Protein AF-A0A2V8WZ79-F1 (afdb_monomer_lite)

Sequence (122 aa):
MSVKVLPAKADRPRVSWWIFVLAWLIGNLALIAGYEGAQGLLEDMLALCVFAVACVAWWGAYKISNFRNRGGFIVIALWMSSLLIPLLDFRHYIRDPFFWGSAAMLAFLTGGAALARPRGDS

pLDDT: mean 78.92, std 13.35, range [35.78, 93.0]

Secondary structure (DSSP, 8-state):
-----SPPTTTHHHHHHHHHHHHHHHHHHHHHHHHHT--SHHHHHHHHHHHHHHHHHHHHHHHHTTT--THHHHHHHHHHHHTHHHHHTHHHHTT-HHHHHHHHHHHHHHHHHHHS------

Foldseek 3Di:
DPDPPADDLVCLQVVLLVLLVVLLVQLVVLLCCLVPPDPDPVSLVVSLVSNVVSLVSLVVSCVSNLVPHPSSVVSLVVLVVSLVVCVVVVVVPVPRPSSVSNVVSSVVSVVVSVPSDRPPPD

Radius of gyration: 16.1 Å; chains: 1; bounding box: 33×35×51 Å

Structure (mmCIF, N/CA/C/O backbone):
data_AF-A0A2V8WZ79-F1
#
_entry.id   AF-A0A2V8WZ79-F1
#
loop_
_atom_site.group_PDB
_atom_site.id
_atom_site.type_symbol
_atom_site.label_atom_id
_atom_site.label_alt_id
_atom_site.label_comp_id
_atom_site.label_asym_id
_atom_site.label_entity_id
_atom_site.label_seq_id
_atom_site.pdbx_PDB_ins_code
_atom_site.Cartn_x
_atom_site.Cartn_y
_atom_site.Cartn_z
_atom_site.occupancy
_atom_site.B_iso_or_equiv
_atom_site.auth_seq_id
_atom_site.auth_comp_id
_atom_site.auth_asym_id
_atom_site.auth_atom_id
_atom_site.pdbx_PDB_model_num
ATOM 1 N N . MET A 1 1 ? 17.344 22.471 -21.079 1.00 35.78 1 MET A N 1
ATOM 2 C CA . MET A 1 1 ? 17.687 21.076 -20.717 1.00 35.78 1 MET A CA 1
ATOM 3 C C . MET A 1 1 ? 16.407 20.350 -20.338 1.00 35.78 1 MET A C 1
ATOM 5 O O . MET A 1 1 ? 15.800 20.703 -19.339 1.00 35.78 1 MET A O 1
ATOM 9 N N . SER A 1 2 ? 15.943 19.406 -21.160 1.00 37.25 2 SER A N 1
ATOM 10 C CA . SER A 1 2 ? 14.774 18.588 -20.818 1.00 37.25 2 SER A CA 1
ATOM 11 C C . SER A 1 2 ? 15.231 17.501 -19.849 1.00 37.25 2 SER A C 1
ATOM 13 O O . SER A 1 2 ? 15.930 16.567 -20.243 1.00 37.25 2 SER A O 1
ATOM 15 N N . VAL A 1 3 ? 14.917 17.670 -18.565 1.00 39.62 3 VAL A N 1
ATOM 16 C CA . VAL A 1 3 ? 15.129 16.629 -17.559 1.00 39.62 3 VAL A CA 1
ATOM 17 C C . VAL A 1 3 ? 14.215 15.472 -17.947 1.00 39.62 3 VAL A C 1
ATOM 19 O O . VAL A 1 3 ? 12.995 15.569 -17.838 1.00 39.62 3 VAL A O 1
ATOM 22 N N . LYS A 1 4 ? 14.786 14.383 -18.468 1.00 49.12 4 LYS A N 1
ATOM 23 C CA . LYS A 1 4 ? 14.038 13.141 -18.678 1.00 49.12 4 LYS A CA 1
ATOM 24 C C . LYS A 1 4 ? 13.679 12.592 -17.298 1.00 49.12 4 LYS A C 1
ATOM 26 O O . LYS A 1 4 ? 14.473 11.900 -16.677 1.00 49.12 4 LYS A O 1
ATOM 31 N N . VAL A 1 5 ? 12.475 12.920 -16.832 1.00 58.22 5 VAL A N 1
ATOM 32 C CA . VAL A 1 5 ? 11.907 12.471 -15.546 1.00 58.22 5 VAL A CA 1
ATOM 33 C C . VAL A 1 5 ? 11.723 10.944 -15.505 1.00 58.22 5 VAL A C 1
ATOM 35 O O . VAL A 1 5 ? 11.590 10.354 -14.439 1.00 58.22 5 VAL A O 1
ATOM 38 N N . LEU A 1 6 ? 11.738 10.277 -16.663 1.00 57.62 6 LEU A N 1
ATOM 39 C CA . LEU A 1 6 ? 11.534 8.837 -16.770 1.00 57.62 6 LEU A CA 1
ATOM 40 C C . LEU A 1 6 ? 12.860 8.092 -16.991 1.00 57.62 6 LEU A C 1
ATOM 42 O O . LEU A 1 6 ? 13.582 8.426 -17.936 1.00 57.62 6 LEU A O 1
ATOM 46 N N . PRO A 1 7 ? 13.149 7.041 -16.197 1.00 59.38 7 PRO A N 1
ATOM 47 C CA . PRO A 1 7 ? 14.346 6.230 -16.373 1.00 59.38 7 PRO A CA 1
ATOM 48 C C . PRO A 1 7 ? 14.366 5.553 -17.750 1.00 59.38 7 PRO A C 1
ATOM 50 O O . PRO A 1 7 ? 13.321 5.200 -18.328 1.00 59.38 7 PRO A O 1
ATOM 53 N N . ALA A 1 8 ? 15.579 5.367 -18.277 1.00 67.19 8 ALA A N 1
ATOM 54 C CA . ALA A 1 8 ? 15.815 4.652 -19.524 1.00 67.19 8 ALA A CA 1
ATOM 55 C C . ALA A 1 8 ? 15.166 3.259 -19.472 1.00 67.19 8 ALA A C 1
ATOM 57 O O . ALA A 1 8 ? 15.101 2.636 -18.414 1.00 67.19 8 ALA A O 1
ATOM 58 N N . LYS A 1 9 ? 14.663 2.758 -20.612 1.00 64.06 9 LYS A N 1
ATOM 59 C CA . LYS A 1 9 ? 13.906 1.490 -20.675 1.00 64.06 9 LYS A CA 1
ATOM 60 C C . LYS A 1 9 ? 14.647 0.306 -20.028 1.00 64.06 9 LYS A C 1
ATOM 62 O O . LYS A 1 9 ? 13.983 -0.539 -19.439 1.00 64.06 9 LYS A O 1
ATOM 67 N N . ALA A 1 10 ? 15.979 0.288 -20.102 1.00 66.81 10 ALA A N 1
ATOM 68 C CA . ALA A 1 10 ? 16.832 -0.741 -19.509 1.00 66.81 10 ALA A CA 1
ATOM 69 C C . ALA A 1 10 ? 16.869 -0.708 -17.965 1.00 66.81 10 ALA A C 1
ATOM 71 O O . ALA A 1 10 ? 16.939 -1.760 -17.339 1.00 66.81 10 ALA A O 1
ATOM 72 N N . ASP A 1 11 ? 16.736 0.470 -17.347 1.00 72.06 11 ASP A N 1
ATOM 73 C CA . ASP A 1 11 ? 16.830 0.640 -15.887 1.00 72.06 11 ASP A CA 1
ATOM 74 C C . ASP A 1 11 ? 15.476 0.533 -15.175 1.00 72.06 11 ASP A C 1
ATOM 76 O O . ASP A 1 11 ? 15.417 0.332 -13.961 1.00 72.06 11 ASP A O 1
ATOM 80 N N . ARG A 1 12 ? 14.370 0.626 -15.926 1.00 72.56 12 ARG A N 1
ATOM 81 C CA . ARG A 1 12 ? 12.992 0.513 -15.412 1.00 72.56 12 ARG A CA 1
ATOM 82 C C . ARG A 1 12 ? 12.766 -0.668 -14.461 1.00 72.56 12 ARG A C 1
ATOM 84 O O . ARG A 1 12 ? 12.201 -0.421 -13.401 1.00 72.56 12 ARG A O 1
ATOM 91 N N . PRO A 1 13 ? 13.191 -1.915 -14.748 1.00 71.25 13 PRO A N 1
ATOM 92 C CA . PRO A 1 13 ? 12.977 -3.021 -13.814 1.00 71.25 13 PRO A CA 1
ATOM 93 C C . PRO A 1 13 ? 13.721 -2.835 -12.484 1.00 71.25 13 PRO A C 1
ATOM 95 O O . PRO A 1 13 ? 13.153 -3.133 -11.433 1.00 71.25 13 PRO A O 1
ATOM 98 N N . ARG A 1 14 ? 14.947 -2.294 -12.510 1.00 78.31 14 ARG A N 1
ATOM 99 C CA . ARG A 1 14 ? 15.761 -2.051 -11.307 1.00 78.31 14 ARG A CA 1
ATOM 100 C C . ARG A 1 14 ? 15.200 -0.904 -10.468 1.00 78.31 14 ARG A C 1
ATOM 102 O O . ARG A 1 14 ? 15.122 -1.020 -9.250 1.00 78.31 14 ARG A O 1
ATOM 109 N N . VAL A 1 15 ? 14.767 0.176 -11.117 1.00 80.75 15 VAL A N 1
ATOM 110 C CA . VAL A 1 15 ? 14.134 1.321 -10.446 1.00 80.75 15 VAL A CA 1
ATOM 111 C C . VAL A 1 15 ? 12.777 0.924 -9.860 1.00 80.75 15 VAL A C 1
ATOM 113 O O . VAL A 1 15 ? 12.523 1.189 -8.689 1.00 80.75 15 VAL A O 1
ATOM 116 N N . SER A 1 16 ? 11.933 0.218 -10.621 1.00 81.56 16 SER A N 1
ATOM 117 C CA . SER A 1 16 ? 10.651 -0.289 -10.116 1.00 81.56 16 SER A CA 1
ATOM 118 C C . SER A 1 16 ? 10.831 -1.232 -8.929 1.00 81.56 16 SER A C 1
ATOM 120 O O . SER A 1 16 ? 10.038 -1.163 -8.000 1.00 81.56 16 SER A O 1
ATOM 122 N N . TRP A 1 17 ? 11.868 -2.078 -8.924 1.00 83.94 17 TRP A N 1
ATOM 123 C CA . TRP A 1 17 ? 12.167 -2.947 -7.782 1.00 83.94 17 TRP A CA 1
ATOM 124 C C . TRP A 1 17 ? 12.414 -2.155 -6.495 1.00 83.94 17 TRP A C 1
ATOM 126 O O . TRP A 1 17 ? 11.779 -2.431 -5.483 1.00 83.94 17 TRP A O 1
ATOM 136 N N . TRP A 1 18 ? 13.269 -1.131 -6.537 1.00 84.44 18 TRP A N 1
ATOM 137 C CA . TRP A 1 18 ? 13.512 -0.285 -5.366 1.00 84.44 18 TRP A CA 1
ATOM 138 C C . TRP A 1 18 ? 12.256 0.445 -4.894 1.00 84.44 18 TRP A C 1
ATOM 140 O O . TRP A 1 18 ? 12.014 0.514 -3.692 1.00 84.44 18 TRP A O 1
ATOM 150 N N . ILE A 1 19 ? 11.425 0.932 -5.822 1.00 87.88 19 ILE A N 1
ATOM 151 C CA . ILE A 1 19 ? 10.151 1.564 -5.457 1.00 87.88 19 ILE A CA 1
ATOM 152 C C . ILE A 1 19 ? 9.203 0.539 -4.822 1.00 87.88 19 ILE A C 1
ATOM 154 O O . ILE A 1 19 ? 8.536 0.872 -3.850 1.00 87.88 19 ILE A O 1
ATOM 158 N N . PHE A 1 20 ? 9.168 -0.708 -5.303 1.00 88.56 20 PHE A N 1
ATOM 159 C CA . PHE A 1 20 ? 8.384 -1.767 -4.664 1.00 88.56 20 PHE A CA 1
ATOM 160 C C . PHE A 1 20 ? 8.858 -2.068 -3.245 1.00 88.56 20 PHE A C 1
ATOM 162 O O . PHE A 1 20 ? 8.022 -2.182 -2.356 1.00 88.56 20 PHE A O 1
ATOM 169 N N . VAL A 1 21 ? 10.171 -2.156 -3.020 1.00 88.00 21 VAL A N 1
ATOM 170 C CA . VAL A 1 21 ? 10.740 -2.392 -1.684 1.00 88.00 21 VAL A CA 1
ATOM 171 C C . VAL A 1 21 ? 10.416 -1.235 -0.736 1.00 88.00 21 VAL A C 1
ATOM 173 O O . VAL A 1 21 ? 9.974 -1.472 0.384 1.00 88.00 21 VAL A O 1
ATOM 176 N N . LEU A 1 22 ? 10.583 0.012 -1.187 1.00 89.81 22 LEU A N 1
ATOM 177 C CA . LEU A 1 22 ? 10.263 1.198 -0.387 1.00 89.81 22 LEU A CA 1
ATOM 178 C C . LEU A 1 22 ? 8.769 1.297 -0.083 1.00 89.81 22 LEU A C 1
ATOM 180 O O . LEU A 1 22 ? 8.394 1.522 1.064 1.00 89.81 22 LEU A O 1
ATOM 184 N N . ALA A 1 23 ? 7.920 1.095 -1.094 1.00 90.75 23 ALA A N 1
ATOM 185 C CA . ALA A 1 23 ? 6.477 1.073 -0.914 1.00 90.75 23 ALA A CA 1
ATOM 186 C C . ALA A 1 23 ? 6.086 -0.009 0.093 1.00 90.75 23 ALA A C 1
ATOM 188 O O . ALA A 1 23 ? 5.359 0.283 1.035 1.00 90.75 23 ALA A O 1
ATOM 189 N N . TRP A 1 24 ? 6.619 -1.223 -0.058 1.00 91.50 24 TRP A N 1
ATOM 190 C CA . TRP A 1 24 ? 6.360 -2.323 0.862 1.00 91.50 24 TRP A CA 1
ATOM 191 C C . TRP A 1 24 ? 6.742 -1.977 2.301 1.00 91.50 24 TRP A C 1
ATOM 193 O O . TRP A 1 24 ? 5.894 -2.119 3.177 1.00 91.50 24 TRP A O 1
ATOM 203 N N . LEU A 1 25 ? 7.960 -1.475 2.539 1.00 91.69 25 LEU A N 1
ATOM 204 C CA . LEU A 1 25 ? 8.429 -1.088 3.875 1.00 91.69 25 LEU A CA 1
ATOM 205 C C . LEU A 1 25 ? 7.524 -0.027 4.510 1.00 91.69 25 LEU A C 1
ATOM 207 O O . LEU A 1 25 ? 7.059 -0.217 5.630 1.00 91.69 25 LEU A O 1
ATOM 211 N N . ILE A 1 26 ? 7.234 1.057 3.785 1.00 91.62 26 ILE A N 1
ATOM 212 C CA . ILE A 1 26 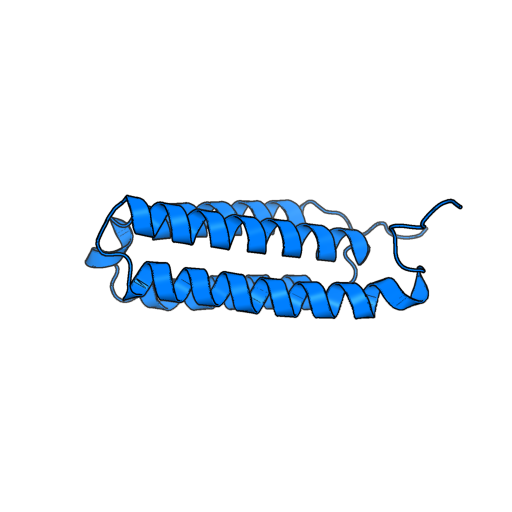? 6.390 2.154 4.286 1.00 91.62 26 ILE A CA 1
ATOM 213 C C . ILE A 1 26 ? 4.969 1.655 4.562 1.00 91.62 26 ILE A C 1
ATOM 215 O O . ILE A 1 26 ? 4.413 1.927 5.623 1.00 91.62 26 ILE A O 1
ATOM 219 N N . GLY A 1 27 ? 4.390 0.896 3.630 1.00 89.31 27 GLY A N 1
ATOM 220 C CA . GLY A 1 27 ? 3.049 0.344 3.786 1.00 89.31 27 GLY A CA 1
ATOM 221 C C . GLY A 1 27 ? 2.962 -0.651 4.941 1.00 89.31 27 GLY A C 1
ATOM 222 O O . GLY A 1 27 ? 1.991 -0.632 5.684 1.00 89.31 27 GLY A O 1
ATOM 223 N N . ASN A 1 28 ? 3.989 -1.479 5.145 1.00 89.19 28 ASN A N 1
ATOM 224 C CA . ASN A 1 28 ? 4.001 -2.446 6.240 1.00 89.19 28 ASN A CA 1
ATOM 225 C C . ASN A 1 28 ? 4.172 -1.762 7.604 1.00 89.19 28 ASN A C 1
ATOM 227 O O . ASN A 1 28 ? 3.503 -2.142 8.556 1.00 89.19 28 ASN A O 1
ATOM 231 N N . LEU A 1 29 ? 4.997 -0.712 7.693 1.00 88.25 29 LEU A N 1
ATOM 232 C CA . LEU A 1 29 ? 5.082 0.118 8.900 1.00 88.25 29 LEU A CA 1
ATOM 233 C C . LEU A 1 29 ? 3.750 0.809 9.206 1.00 88.25 29 LEU A C 1
ATOM 235 O O . LEU A 1 29 ? 3.357 0.860 10.364 1.00 88.25 29 LEU A O 1
ATOM 239 N N . ALA A 1 30 ? 3.039 1.294 8.184 1.00 87.56 30 ALA A N 1
ATOM 240 C CA . ALA A 1 30 ? 1.710 1.874 8.357 1.00 87.56 30 ALA A CA 1
ATOM 241 C C . ALA A 1 30 ? 0.680 0.842 8.843 1.00 87.56 30 ALA A C 1
ATOM 243 O O . ALA A 1 30 ? -0.136 1.171 9.695 1.00 87.56 30 ALA 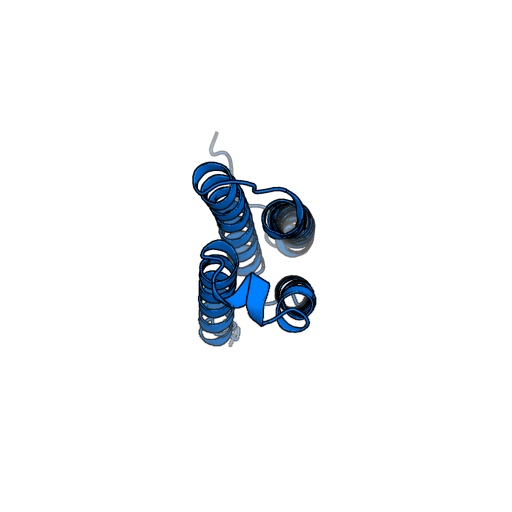A O 1
ATOM 244 N N . LEU A 1 31 ? 0.741 -0.402 8.351 1.00 86.06 31 LEU A N 1
ATOM 245 C CA . LEU A 1 31 ? -0.102 -1.498 8.843 1.00 86.06 31 LEU A CA 1
ATOM 246 C C . LEU A 1 31 ? 0.201 -1.827 10.308 1.00 86.06 31 LEU A C 1
ATOM 248 O O . LEU A 1 31 ? -0.726 -1.906 11.104 1.00 86.06 31 LEU A O 1
ATOM 252 N N . ILE A 1 32 ? 1.477 -1.968 10.680 1.00 84.81 32 ILE A N 1
ATOM 253 C CA . ILE A 1 32 ? 1.873 -2.233 12.073 1.00 84.81 32 ILE A CA 1
ATOM 254 C C . ILE A 1 32 ? 1.432 -1.078 12.980 1.00 84.81 32 ILE A C 1
ATOM 256 O O . ILE A 1 32 ? 0.790 -1.312 13.995 1.00 84.81 32 ILE A O 1
ATOM 260 N N . ALA A 1 33 ? 1.715 0.169 12.594 1.00 83.62 33 ALA A N 1
ATOM 261 C CA . ALA A 1 33 ? 1.338 1.344 13.377 1.00 83.62 33 ALA A CA 1
ATOM 262 C C . ALA A 1 33 ? -0.185 1.479 13.531 1.00 83.62 33 ALA A C 1
ATOM 264 O O . ALA A 1 33 ? -0.653 1.784 14.625 1.00 83.62 33 ALA A O 1
ATOM 265 N N . GLY A 1 34 ? -0.948 1.215 12.465 1.00 82.50 34 GLY A N 1
ATOM 266 C CA . GLY A 1 34 ? -2.409 1.219 12.513 1.00 82.50 34 GLY A CA 1
ATOM 267 C C . GLY A 1 34 ? -2.971 0.129 13.427 1.00 82.50 34 GLY A C 1
ATOM 268 O O . GLY A 1 34 ? -3.895 0.398 14.179 1.00 82.50 34 GLY A O 1
ATOM 269 N N . TYR A 1 35 ? -2.385 -1.075 13.434 1.00 78.44 35 TYR A N 1
ATOM 270 C CA . TYR A 1 35 ? -2.898 -2.187 14.246 1.00 78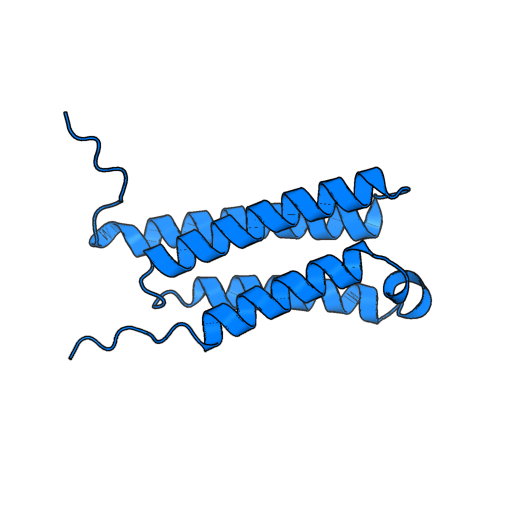.44 35 TYR A CA 1
ATOM 271 C C . TYR A 1 35 ? -2.402 -2.239 15.695 1.00 78.44 35 TYR A C 1
ATOM 273 O O . TYR A 1 35 ? -3.116 -2.780 16.541 1.00 78.44 35 TYR A O 1
ATOM 281 N N . GLU A 1 36 ? -1.196 -1.743 15.986 1.00 75.50 36 GLU A N 1
ATOM 282 C CA . GLU A 1 36 ? -0.594 -1.801 17.329 1.00 75.50 36 GLU A CA 1
ATOM 283 C C . GLU A 1 36 ? -0.654 -0.468 18.087 1.00 75.50 36 GLU A C 1
ATOM 285 O O . GLU A 1 36 ? -0.600 -0.466 19.317 1.00 75.50 36 GLU A O 1
ATOM 290 N N . GLY A 1 37 ? -0.711 0.665 17.380 1.00 60.66 37 GLY A N 1
ATOM 291 C CA . GLY A 1 37 ? -0.355 1.964 17.956 1.00 60.66 37 GLY A CA 1
ATOM 292 C C . GLY A 1 37 ? -1.422 3.048 17.893 1.00 60.66 37 GLY A C 1
ATOM 293 O O . GLY A 1 37 ? -1.323 3.997 18.664 1.00 60.66 37 GLY A O 1
ATOM 294 N N . ALA A 1 38 ? -2.422 2.936 17.021 1.00 60.47 38 ALA A N 1
ATOM 295 C CA . ALA A 1 38 ? -3.393 4.005 16.835 1.00 60.47 38 ALA A CA 1
ATOM 296 C C . ALA A 1 38 ? -4.496 3.942 17.905 1.00 60.47 38 ALA A C 1
ATOM 298 O O . ALA A 1 38 ? -5.497 3.238 17.785 1.00 60.47 38 ALA A O 1
ATOM 299 N N . GLN A 1 39 ? -4.316 4.694 18.992 1.00 60.59 39 GLN A N 1
ATOM 300 C CA . GLN A 1 39 ? -5.356 4.887 20.007 1.00 60.59 39 GLN A CA 1
ATOM 301 C C . GLN A 1 39 ? -6.156 6.151 19.681 1.00 60.59 39 GLN A C 1
ATOM 303 O O . GLN A 1 39 ? -6.219 7.099 20.463 1.00 60.59 39 GLN A O 1
ATOM 308 N N . GLY A 1 40 ? -6.789 6.173 18.505 1.00 69.19 40 GLY A N 1
ATOM 309 C CA . GLY A 1 40 ? -7.694 7.251 18.123 1.00 69.19 40 GLY A CA 1
ATOM 310 C C . GLY A 1 40 ? -7.856 7.443 16.619 1.00 69.19 40 GLY A C 1
ATOM 311 O O . GLY A 1 40 ? -6.928 7.260 15.837 1.00 69.19 40 GLY A O 1
ATOM 312 N N . LEU A 1 41 ? -9.033 7.951 16.239 1.00 76.44 41 LEU A N 1
ATOM 313 C CA . LEU A 1 41 ? -9.452 8.166 14.847 1.00 76.44 41 LEU A CA 1
ATOM 314 C C . LEU A 1 41 ? -8.432 8.961 14.007 1.00 76.44 41 LEU A C 1
ATOM 316 O O . LEU A 1 41 ? -8.293 8.734 12.808 1.00 76.44 41 LEU A O 1
ATOM 320 N N . LEU A 1 42 ? -7.739 9.926 14.621 1.00 81.00 42 LEU A N 1
ATOM 321 C CA . LEU A 1 42 ? -6.756 10.758 13.928 1.00 81.00 42 LEU A CA 1
ATOM 322 C C . LEU A 1 42 ? -5.501 9.958 13.547 1.00 81.00 42 LEU A C 1
ATOM 324 O O . LEU A 1 42 ? -4.981 10.127 12.446 1.00 81.00 42 LEU A O 1
ATOM 328 N N . GLU A 1 43 ? -5.027 9.090 14.438 1.00 80.81 43 GLU A N 1
ATOM 329 C CA . GLU A 1 43 ? -3.843 8.258 14.210 1.00 80.81 43 GLU A CA 1
ATOM 330 C C . GLU A 1 43 ? -4.143 7.159 13.188 1.00 80.81 43 GLU A C 1
ATOM 332 O O . GLU A 1 43 ? -3.350 6.960 12.265 1.00 80.81 43 GLU A O 1
ATOM 337 N N . ASP A 1 44 ? -5.341 6.565 13.258 1.00 81.50 44 ASP A N 1
ATOM 338 C CA . ASP A 1 44 ? -5.855 5.630 12.249 1.00 81.50 44 ASP A CA 1
ATOM 339 C C . ASP A 1 44 ? -5.868 6.271 10.859 1.00 81.50 44 ASP A C 1
ATOM 341 O O . ASP A 1 44 ? -5.390 5.699 9.876 1.00 81.50 44 ASP A O 1
ATOM 345 N N . MET A 1 45 ? -6.389 7.500 10.764 1.00 83.88 45 MET A N 1
ATOM 346 C CA . MET A 1 45 ? -6.441 8.243 9.507 1.00 83.88 45 MET A CA 1
ATOM 347 C C . MET A 1 45 ? -5.050 8.570 8.966 1.00 83.88 45 MET A C 1
ATOM 349 O O . MET A 1 45 ? -4.835 8.485 7.754 1.00 83.88 45 MET A O 1
ATOM 353 N N . LEU A 1 46 ? -4.101 8.930 9.832 1.00 87.12 46 LEU A N 1
ATOM 354 C CA . LEU A 1 46 ? -2.720 9.192 9.427 1.00 87.12 46 LEU A CA 1
ATOM 355 C C . LEU A 1 46 ? -2.043 7.919 8.911 1.00 87.12 46 LEU A C 1
ATOM 357 O O . LEU A 1 46 ? -1.454 7.950 7.827 1.00 87.12 46 LEU A O 1
ATOM 361 N N . ALA A 1 47 ? -2.181 6.798 9.624 1.00 88.06 47 ALA A N 1
ATOM 362 C CA . ALA A 1 47 ? -1.675 5.501 9.182 1.00 88.06 47 ALA A CA 1
ATOM 363 C C . ALA A 1 47 ? -2.288 5.105 7.830 1.00 88.06 47 ALA A C 1
ATOM 365 O O . ALA A 1 47 ? -1.568 4.703 6.910 1.00 88.06 47 ALA A O 1
ATOM 366 N N . LEU A 1 48 ? -3.598 5.312 7.656 1.00 88.38 48 LEU A N 1
ATOM 367 C CA . LEU A 1 48 ? -4.294 5.043 6.398 1.00 88.38 48 LEU A CA 1
ATOM 368 C C . LEU A 1 48 ? -3.765 5.920 5.254 1.00 88.38 48 LEU A C 1
ATOM 370 O O . LEU A 1 48 ? -3.566 5.438 4.138 1.00 88.38 48 LEU A O 1
ATOM 374 N N . CYS A 1 49 ? -3.493 7.199 5.522 1.00 90.56 49 CYS A N 1
ATOM 375 C CA . CYS A 1 49 ? -2.924 8.115 4.534 1.00 90.56 49 CYS A CA 1
ATOM 376 C C . CYS A 1 49 ? -1.515 7.686 4.110 1.00 90.56 49 CYS A C 1
ATOM 378 O O . CYS A 1 49 ? -1.209 7.666 2.916 1.00 90.56 49 CYS A O 1
ATOM 380 N N . VAL A 1 50 ? -0.661 7.293 5.061 1.00 92.00 50 VAL A N 1
ATOM 381 C CA . VAL A 1 50 ? 0.685 6.776 4.760 1.00 92.00 50 VAL A CA 1
ATOM 382 C C . VAL A 1 50 ? 0.592 5.485 3.945 1.00 92.00 50 VAL A C 1
ATOM 384 O O . VAL A 1 50 ? 1.286 5.337 2.933 1.00 92.00 50 VAL A O 1
ATOM 387 N N . PHE A 1 51 ? -0.323 4.587 4.315 1.00 91.50 51 PHE A N 1
ATOM 388 C CA . PHE A 1 51 ? -0.600 3.373 3.552 1.00 91.50 51 PHE A CA 1
ATOM 389 C C . PHE A 1 51 ? -1.079 3.690 2.126 1.00 91.50 51 PHE A C 1
ATOM 391 O O . PHE A 1 51 ? -0.648 3.047 1.166 1.00 91.50 51 PHE A O 1
ATOM 398 N N . ALA A 1 52 ? -1.891 4.735 1.947 1.00 91.56 52 ALA A N 1
ATOM 399 C CA . ALA A 1 52 ? -2.345 5.190 0.634 1.00 91.56 52 ALA A CA 1
ATOM 400 C C . ALA A 1 52 ? -1.213 5.691 -0.250 1.00 91.56 52 ALA A C 1
ATOM 402 O O . ALA A 1 52 ? -1.143 5.332 -1.429 1.00 91.56 52 ALA A O 1
ATOM 403 N N . VAL A 1 53 ? -0.288 6.459 0.315 1.00 93.00 53 VAL A N 1
ATOM 404 C CA . VAL A 1 53 ? 0.900 6.908 -0.415 1.00 93.00 53 VAL A CA 1
ATOM 405 C C . VAL A 1 53 ? 1.747 5.709 -0.850 1.00 93.00 53 VAL A C 1
ATOM 407 O O . VAL A 1 53 ? 2.161 5.647 -2.011 1.00 93.00 53 VAL A O 1
ATOM 410 N N . ALA A 1 54 ? 1.938 4.717 0.026 1.00 92.56 54 ALA A N 1
ATOM 411 C CA . ALA A 1 54 ? 2.647 3.483 -0.313 1.00 92.56 54 ALA A CA 1
ATOM 412 C C . ALA A 1 54 ? 1.953 2.703 -1.447 1.00 92.56 54 ALA A C 1
ATOM 414 O O . ALA A 1 54 ? 2.604 2.286 -2.409 1.00 92.56 54 ALA A O 1
ATOM 415 N N . CYS A 1 55 ? 0.626 2.580 -1.388 1.00 91.44 55 CYS A N 1
ATOM 416 C CA . CYS A 1 55 ? -0.204 1.966 -2.425 1.00 91.44 55 CYS A CA 1
ATOM 417 C C . CYS A 1 55 ? -0.039 2.652 -3.794 1.00 91.44 55 CYS A C 1
ATOM 419 O O . CYS A 1 55 ? 0.155 1.992 -4.820 1.00 91.44 55 CYS A O 1
ATOM 421 N N . VAL A 1 56 ? -0.068 3.988 -3.819 1.00 91.81 56 VAL A N 1
ATOM 422 C CA . VAL A 1 56 ? 0.102 4.780 -5.048 1.00 91.81 56 VAL A CA 1
ATOM 423 C C . VAL A 1 56 ? 1.523 4.654 -5.599 1.00 91.81 56 VAL A C 1
ATOM 425 O O . VAL A 1 56 ? 1.695 4.484 -6.810 1.00 91.81 56 VAL A O 1
ATOM 428 N N . ALA A 1 57 ? 2.541 4.687 -4.732 1.00 91.00 57 ALA A N 1
ATOM 429 C CA . ALA A 1 57 ? 3.935 4.491 -5.125 1.00 91.00 57 ALA A CA 1
ATOM 430 C C . ALA A 1 57 ? 4.151 3.106 -5.756 1.00 91.00 57 ALA A C 1
ATOM 432 O O . ALA A 1 57 ? 4.756 2.996 -6.828 1.00 91.00 57 ALA A O 1
ATOM 433 N N . TRP A 1 58 ? 3.576 2.064 -5.148 1.00 92.62 58 TRP A N 1
ATOM 434 C CA . TRP A 1 58 ? 3.572 0.710 -5.694 1.00 92.62 58 TRP A CA 1
ATOM 435 C C . TRP A 1 58 ? 2.900 0.655 -7.076 1.00 92.62 58 TRP A C 1
ATOM 437 O O . TRP A 1 58 ? 3.490 0.144 -8.031 1.00 92.62 58 TRP A O 1
ATOM 447 N N . TRP A 1 59 ? 1.711 1.251 -7.235 1.00 89.25 59 TRP A N 1
ATOM 448 C CA . TRP A 1 59 ? 1.006 1.277 -8.524 1.00 89.25 59 TRP A CA 1
ATOM 449 C C . TRP A 1 59 ? 1.799 2.014 -9.611 1.00 89.25 59 TRP A C 1
ATOM 451 O O . TRP A 1 59 ? 1.857 1.584 -10.769 1.00 89.25 59 TRP A O 1
ATOM 461 N N . GLY A 1 60 ? 2.458 3.115 -9.242 1.00 87.19 60 GLY A N 1
ATOM 462 C CA . GLY A 1 60 ? 3.379 3.844 -10.111 1.00 87.19 60 GLY A CA 1
ATOM 463 C C . GLY A 1 60 ? 4.531 2.962 -10.594 1.00 87.19 60 GLY A C 1
ATOM 464 O O . GLY A 1 60 ? 4.765 2.864 -11.802 1.00 87.19 60 GLY A O 1
ATOM 465 N N . ALA A 1 61 ? 5.195 2.257 -9.675 1.00 86.81 61 ALA A N 1
ATOM 466 C CA . ALA A 1 61 ? 6.270 1.318 -9.997 1.00 86.81 61 ALA A CA 1
ATOM 467 C C . ALA A 1 61 ? 5.805 0.177 -10.907 1.00 86.81 61 ALA A C 1
ATOM 469 O O . ALA A 1 61 ? 6.515 -0.186 -11.853 1.00 86.81 61 ALA A O 1
ATOM 470 N N . TYR A 1 62 ? 4.598 -0.338 -10.663 1.00 85.94 62 TYR A N 1
ATOM 471 C CA . TYR A 1 62 ? 3.981 -1.393 -11.460 1.00 85.94 62 TYR A CA 1
ATOM 472 C C . TYR A 1 62 ? 3.733 -0.953 -12.903 1.00 85.94 62 TYR A C 1
ATOM 474 O O . TYR A 1 62 ? 4.172 -1.639 -13.835 1.00 85.94 62 TYR A O 1
ATOM 482 N N . LYS A 1 63 ? 3.186 0.251 -13.108 1.00 84.31 63 LYS A N 1
ATOM 483 C CA . LYS A 1 63 ? 3.046 0.849 -14.447 1.00 84.31 63 LYS A CA 1
ATOM 484 C C . LYS A 1 63 ? 4.393 1.109 -15.128 1.00 84.31 63 LYS A C 1
ATOM 486 O O . LYS A 1 63 ? 4.546 0.790 -16.305 1.00 84.31 63 LYS A O 1
ATOM 491 N N . ILE A 1 64 ? 5.387 1.645 -14.409 1.00 83.75 64 ILE A N 1
ATOM 492 C CA . ILE A 1 64 ? 6.737 1.902 -14.960 1.00 83.75 64 ILE A CA 1
ATOM 493 C C . ILE A 1 64 ? 7.403 0.598 -15.419 1.00 83.75 64 ILE A C 1
ATOM 495 O O . ILE A 1 64 ? 8.083 0.577 -16.448 1.00 83.75 64 ILE A O 1
ATOM 499 N N . SER A 1 65 ? 7.145 -0.502 -14.707 1.00 77.38 65 SER A N 1
ATOM 500 C CA . SER A 1 65 ? 7.628 -1.838 -15.062 1.00 77.38 65 SER A CA 1
ATOM 501 C C . SER A 1 65 ? 6.898 -2.482 -16.252 1.00 77.38 65 SER A C 1
ATOM 503 O O . SER A 1 65 ? 7.173 -3.634 -16.588 1.00 77.38 65 SER A O 1
ATOM 505 N N . ASN A 1 66 ? 5.968 -1.757 -16.887 1.00 76.75 66 ASN A N 1
ATOM 506 C CA . ASN A 1 66 ? 5.095 -2.240 -17.957 1.00 76.75 66 ASN A CA 1
ATOM 507 C C . ASN A 1 66 ? 4.343 -3.525 -17.570 1.00 76.75 66 ASN A C 1
ATOM 509 O O . ASN A 1 66 ? 4.223 -4.441 -18.380 1.00 76.75 66 ASN A O 1
ATOM 513 N N . PHE A 1 67 ? 3.911 -3.622 -16.306 1.00 75.31 67 PHE A N 1
ATOM 514 C CA . PHE A 1 67 ? 3.184 -4.773 -15.750 1.00 75.31 67 PHE A CA 1
ATOM 515 C C . PHE A 1 67 ? 3.953 -6.111 -15.774 1.00 75.31 67 PHE A C 1
ATOM 517 O O . PHE A 1 67 ? 3.405 -7.148 -15.409 1.00 75.31 67 PHE A O 1
ATOM 524 N N . ARG A 1 68 ? 5.235 -6.111 -16.173 1.00 69.62 68 ARG A N 1
ATOM 525 C CA . ARG A 1 68 ? 6.056 -7.328 -16.310 1.00 69.62 68 ARG A CA 1
ATOM 526 C C . ARG A 1 68 ? 6.754 -7.746 -15.019 1.00 69.62 68 ARG A C 1
ATOM 528 O O . ARG A 1 68 ? 7.252 -8.868 -14.944 1.00 69.62 68 ARG A O 1
ATOM 535 N N . ASN A 1 69 ? 6.839 -6.872 -14.014 1.00 74.38 69 ASN A N 1
ATOM 536 C CA . ASN A 1 69 ? 7.598 -7.169 -12.804 1.00 74.38 69 ASN A CA 1
ATOM 537 C C . ASN A 1 69 ? 6.754 -7.937 -11.773 1.00 74.38 69 ASN A C 1
ATOM 539 O O . ASN A 1 69 ? 5.836 -7.386 -11.165 1.00 74.38 69 ASN A O 1
ATOM 543 N N . ARG A 1 70 ? 7.130 -9.203 -11.537 1.00 78.50 70 ARG A N 1
ATOM 544 C CA . ARG A 1 70 ? 6.531 -10.084 -10.516 1.00 78.50 70 ARG A CA 1
ATOM 545 C C . ARG A 1 70 ? 6.636 -9.517 -9.097 1.00 78.50 70 ARG A C 1
ATOM 547 O O . ARG A 1 70 ? 5.781 -9.817 -8.272 1.00 78.50 70 ARG A O 1
ATOM 554 N N . GLY A 1 71 ? 7.634 -8.668 -8.836 1.00 77.75 71 GLY A N 1
ATOM 555 C CA . GLY A 1 71 ? 7.826 -7.986 -7.556 1.00 77.75 71 GLY A CA 1
ATOM 556 C C . GLY A 1 71 ? 6.595 -7.207 -7.101 1.00 77.75 71 GLY A C 1
ATOM 557 O O . GLY A 1 71 ? 6.301 -7.191 -5.912 1.00 77.75 71 GLY A O 1
ATOM 558 N N . GLY A 1 72 ? 5.812 -6.664 -8.040 1.00 81.81 72 GLY A N 1
ATOM 559 C CA . GLY A 1 72 ? 4.548 -6.018 -7.708 1.00 81.81 72 GLY A CA 1
ATOM 560 C C . GLY A 1 72 ? 3.593 -6.969 -6.977 1.00 81.81 72 GLY A C 1
ATOM 56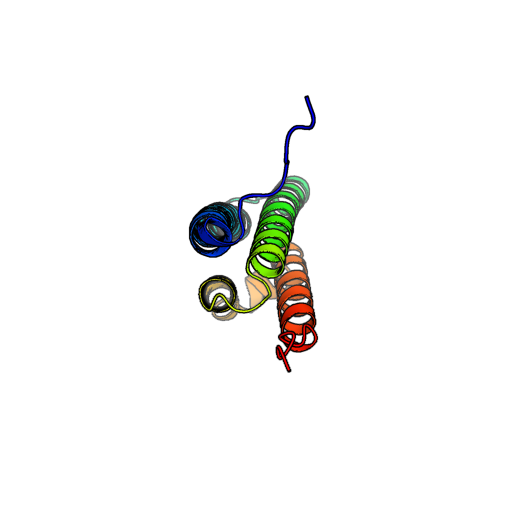1 O O . GLY A 1 72 ? 3.143 -6.668 -5.873 1.00 81.81 72 GLY A O 1
ATOM 562 N N . PHE A 1 73 ? 3.314 -8.131 -7.569 1.00 84.62 73 PHE A N 1
ATOM 563 C CA . PHE A 1 73 ? 2.399 -9.122 -6.993 1.00 84.62 73 PHE A CA 1
ATOM 564 C C . PHE A 1 73 ? 2.891 -9.668 -5.652 1.00 84.62 73 PHE A C 1
ATOM 566 O O . PHE A 1 73 ? 2.081 -9.900 -4.760 1.00 84.62 73 PHE A O 1
ATOM 573 N N . ILE A 1 74 ? 4.210 -9.825 -5.493 1.00 88.19 74 ILE A N 1
ATOM 574 C CA . ILE A 1 74 ? 4.812 -10.260 -4.226 1.00 88.19 74 ILE A CA 1
ATOM 575 C C . ILE A 1 74 ? 4.498 -9.253 -3.113 1.00 88.19 74 ILE A C 1
ATOM 577 O O . ILE A 1 74 ? 4.077 -9.661 -2.036 1.00 88.19 74 ILE A O 1
ATOM 581 N N . VAL A 1 75 ? 4.633 -7.948 -3.372 1.00 86.62 75 VAL A N 1
ATOM 582 C CA . VAL A 1 75 ? 4.320 -6.919 -2.365 1.00 86.62 75 VAL A CA 1
ATOM 583 C C . VAL A 1 75 ? 2.841 -6.933 -1.970 1.00 86.62 75 VAL A C 1
ATOM 585 O O . VAL A 1 75 ? 2.546 -6.873 -0.780 1.00 86.62 75 VAL A O 1
ATOM 588 N N . ILE A 1 76 ? 1.915 -7.077 -2.929 1.00 86.75 76 ILE A N 1
ATOM 589 C CA . ILE A 1 76 ? 0.480 -7.210 -2.609 1.00 86.75 76 ILE A CA 1
ATOM 590 C C . ILE A 1 76 ? 0.231 -8.446 -1.741 1.00 86.75 76 ILE A C 1
ATOM 592 O O . ILE A 1 76 ? -0.482 -8.355 -0.744 1.00 86.75 76 ILE A O 1
ATOM 596 N N . ALA A 1 77 ? 0.821 -9.591 -2.098 1.00 88.44 77 ALA A N 1
ATOM 597 C CA . ALA A 1 77 ? 0.664 -10.824 -1.332 1.00 88.44 77 ALA A CA 1
ATOM 598 C C . ALA A 1 77 ? 1.180 -10.670 0.108 1.00 88.44 77 ALA A C 1
ATOM 600 O O . ALA A 1 77 ? 0.528 -11.132 1.043 1.00 88.44 77 ALA A O 1
ATOM 601 N N . LEU A 1 78 ? 2.303 -9.967 0.295 1.00 90.19 78 LEU A N 1
ATOM 602 C CA . LEU A 1 78 ? 2.841 -9.666 1.620 1.00 90.19 78 LEU A CA 1
ATOM 603 C C . LEU A 1 78 ? 1.898 -8.764 2.427 1.00 90.19 78 LEU A C 1
ATOM 605 O O . LEU A 1 78 ? 1.591 -9.097 3.567 1.00 90.19 78 LEU A O 1
ATOM 609 N N . TRP A 1 79 ? 1.372 -7.680 1.850 1.00 91.56 79 TRP A N 1
ATOM 610 C CA . TRP A 1 79 ? 0.400 -6.832 2.557 1.00 91.56 79 TRP A CA 1
ATOM 611 C C . TRP A 1 79 ? -0.887 -7.579 2.920 1.00 91.56 79 TRP A C 1
ATOM 613 O O . TRP A 1 79 ? -1.369 -7.446 4.041 1.00 91.56 79 TRP A O 1
ATOM 623 N N . MET A 1 80 ? -1.410 -8.414 2.018 1.00 88.25 80 MET A N 1
ATOM 624 C CA . MET A 1 80 ? -2.564 -9.272 2.310 1.00 88.25 80 MET A CA 1
ATOM 625 C C . MET A 1 80 ? -2.270 -10.264 3.439 1.00 88.25 80 MET A C 1
ATOM 627 O O . MET A 1 80 ? -3.139 -10.520 4.266 1.00 88.25 80 MET A O 1
ATOM 631 N N . SER A 1 81 ? -1.048 -10.803 3.510 1.00 87.94 81 SER A N 1
ATOM 632 C CA . SER A 1 81 ? -0.661 -11.694 4.608 1.00 87.94 81 SER A CA 1
ATOM 633 C C . SER A 1 81 ? -0.632 -10.979 5.962 1.00 87.94 81 SER A C 1
ATOM 635 O O . SER A 1 81 ? -1.051 -11.566 6.956 1.00 87.94 81 SER A O 1
ATOM 637 N N . SER A 1 82 ? -0.253 -9.695 6.000 1.00 85.75 82 SER A N 1
ATOM 638 C CA . SER A 1 82 ? -0.308 -8.883 7.224 1.00 85.75 82 SER A CA 1
ATOM 639 C C . SER A 1 82 ? -1.744 -8.688 7.732 1.00 85.75 82 SER A C 1
ATOM 641 O O . SER A 1 82 ? -1.946 -8.589 8.938 1.00 85.75 82 SER A O 1
ATOM 643 N N . LEU A 1 83 ? -2.751 -8.709 6.847 1.00 82.94 83 LEU A N 1
ATOM 644 C CA . LEU A 1 83 ? -4.170 -8.636 7.229 1.00 82.94 83 LEU A CA 1
ATOM 645 C C . LEU A 1 83 ? -4.714 -9.927 7.859 1.00 82.94 83 LEU A C 1
ATOM 647 O O . LEU A 1 83 ? -5.777 -9.901 8.482 1.00 82.94 83 LEU A O 1
ATOM 651 N N . LEU A 1 84 ? -4.009 -11.056 7.728 1.00 83.06 84 LEU A N 1
ATOM 652 C CA . LEU A 1 84 ? -4.434 -12.316 8.344 1.00 83.06 84 LEU A CA 1
ATOM 653 C C . LEU A 1 84 ? -4.339 -12.267 9.869 1.00 83.06 84 LEU A C 1
ATOM 655 O O . LEU A 1 84 ? -5.152 -12.893 10.539 1.00 83.06 84 LEU A O 1
ATOM 659 N N . ILE A 1 85 ? -3.380 -11.514 10.415 1.00 78.38 85 ILE A N 1
ATOM 660 C CA . ILE A 1 85 ? -3.183 -11.386 11.864 1.00 78.38 85 ILE A CA 1
ATOM 661 C C . ILE A 1 85 ? -4.420 -10.736 12.525 1.00 78.38 85 ILE A C 1
ATOM 663 O O . ILE A 1 85 ? -5.001 -11.373 13.405 1.00 78.38 85 ILE A O 1
ATOM 667 N N . PRO A 1 86 ? -4.918 -9.567 12.063 1.00 73.25 86 PRO A N 1
ATOM 668 C CA . PRO A 1 86 ? -6.182 -8.990 12.532 1.00 73.25 86 PRO A CA 1
ATOM 669 C C . PRO A 1 86 ? -7.393 -9.923 12.411 1.00 73.25 86 PRO A C 1
ATOM 671 O O . PRO A 1 86 ? -8.279 -9.913 13.262 1.00 73.25 86 PRO A O 1
ATOM 674 N N . LEU A 1 87 ? -7.445 -10.749 11.360 1.00 74.88 87 LEU A N 1
ATOM 675 C CA . LEU A 1 87 ? -8.554 -11.682 11.136 1.00 74.88 87 LEU A CA 1
ATOM 676 C C . LEU A 1 87 ? -8.614 -12.808 12.181 1.00 74.88 87 LEU A C 1
ATOM 678 O O . LEU A 1 87 ? -9.690 -13.368 12.391 1.00 74.88 87 LEU A O 1
ATOM 682 N N . LEU A 1 88 ? -7.499 -13.127 12.851 1.00 78.62 88 LEU A N 1
ATOM 683 C CA . LEU A 1 88 ? -7.471 -14.099 13.950 1.00 78.62 88 LEU A CA 1
ATOM 684 C C . LEU A 1 88 ? -8.118 -13.544 15.229 1.00 78.62 88 LEU A C 1
ATOM 686 O O . LEU A 1 88 ? -8.750 -14.308 15.958 1.00 78.62 88 LEU A O 1
ATOM 690 N N . ASP A 1 89 ? -8.040 -12.229 15.462 1.00 76.06 89 ASP A N 1
ATOM 691 C CA . ASP A 1 89 ? -8.765 -11.521 16.530 1.00 76.06 89 ASP A CA 1
ATOM 692 C C . ASP A 1 89 ? -9.936 -10.697 15.965 1.00 76.06 89 ASP A C 1
ATOM 694 O O . ASP A 1 89 ? -10.085 -9.482 16.138 1.00 76.06 89 ASP A O 1
ATOM 698 N N . PHE A 1 90 ? -10.794 -11.413 15.235 1.00 63.91 90 PHE A N 1
ATOM 699 C CA . PHE A 1 90 ? -11.863 -10.863 14.405 1.00 63.91 90 PHE A CA 1
ATOM 700 C C . PHE A 1 90 ? -12.785 -9.876 15.133 1.00 63.91 90 PHE A C 1
ATOM 702 O O . PHE A 1 90 ? -13.272 -8.924 14.530 1.00 63.91 90 PHE A O 1
ATOM 709 N N . ARG A 1 91 ? -13.060 -10.084 16.429 1.00 66.69 91 ARG A N 1
ATOM 710 C CA . ARG A 1 91 ? -14.004 -9.234 17.175 1.00 66.69 91 ARG A CA 1
ATOM 711 C C . ARG A 1 91 ? -13.451 -7.846 17.478 1.00 66.69 91 ARG A C 1
ATOM 713 O O . ARG A 1 91 ? -14.249 -6.910 17.546 1.00 66.69 91 ARG A O 1
ATOM 720 N N . HIS A 1 92 ? -12.140 -7.723 17.658 1.00 71.19 92 HIS A N 1
ATOM 721 C CA . HIS A 1 92 ? -11.495 -6.444 17.919 1.00 71.19 92 HIS A CA 1
ATOM 722 C C . HIS A 1 92 ? -11.326 -5.651 16.617 1.00 71.19 92 HIS A C 1
ATOM 724 O O . HIS A 1 92 ? -11.796 -4.519 16.516 1.00 71.19 92 HIS A O 1
ATOM 730 N N . TYR A 1 93 ? -10.787 -6.295 15.578 1.00 71.19 93 TYR A N 1
ATOM 731 C CA . TYR A 1 93 ? -10.396 -5.611 14.344 1.00 71.19 93 TYR A CA 1
ATOM 732 C C . TYR A 1 93 ? -11.505 -5.459 13.292 1.00 71.19 93 TYR A C 1
ATOM 734 O O . TYR A 1 93 ? -11.401 -4.589 12.434 1.00 71.19 93 TYR A O 1
ATOM 742 N N . ILE A 1 94 ? -12.617 -6.210 13.337 1.00 70.62 94 ILE A N 1
ATOM 743 C CA . ILE A 1 94 ? -13.706 -5.988 12.358 1.00 70.62 94 ILE A CA 1
ATOM 744 C C . ILE A 1 94 ? -14.447 -4.662 12.563 1.00 70.62 94 ILE A C 1
ATOM 746 O O . ILE A 1 94 ? -15.141 -4.185 11.666 1.00 70.62 94 ILE A O 1
ATOM 750 N N . ARG A 1 95 ? -14.345 -4.067 13.753 1.00 70.88 95 ARG A N 1
ATOM 751 C CA . ARG A 1 95 ? -14.916 -2.742 14.030 1.00 70.88 95 ARG A CA 1
ATOM 752 C C . ARG A 1 95 ? -13.940 -1.612 13.726 1.00 70.88 95 ARG A C 1
ATOM 754 O O . ARG A 1 95 ? -14.340 -0.454 13.799 1.00 70.88 95 ARG A O 1
ATOM 761 N N . ASP A 1 96 ? -12.706 -1.951 13.378 1.00 80.75 96 ASP A N 1
ATOM 762 C CA . ASP A 1 96 ? -11.650 -0.995 13.122 1.00 80.75 96 ASP A CA 1
ATOM 763 C C . ASP A 1 96 ? -11.799 -0.397 11.704 1.00 80.75 96 ASP A C 1
ATOM 765 O O . ASP A 1 96 ? -11.743 -1.128 10.703 1.00 80.75 96 ASP A O 1
ATOM 769 N N . PRO A 1 97 ? -12.019 0.926 11.575 1.00 81.12 97 PRO A N 1
ATOM 770 C CA . PRO A 1 97 ? -12.100 1.586 10.276 1.00 81.12 97 PRO A CA 1
ATOM 771 C C . PRO A 1 97 ? -10.798 1.474 9.468 1.00 81.12 97 PRO A C 1
ATOM 773 O O . PRO A 1 97 ? -10.855 1.443 8.233 1.00 81.12 97 PRO A O 1
ATOM 776 N N . PHE A 1 98 ? -9.639 1.367 10.126 1.00 85.31 98 PHE A N 1
ATOM 777 C CA . PHE A 1 98 ? -8.350 1.183 9.464 1.00 85.31 98 PHE A CA 1
ATOM 778 C C . PHE A 1 98 ? -8.273 -0.170 8.745 1.00 85.31 98 PHE A C 1
ATOM 780 O O . PHE A 1 98 ? -7.836 -0.238 7.588 1.00 85.31 98 PHE A O 1
ATOM 787 N N . PHE A 1 99 ? -8.768 -1.244 9.374 1.00 86.25 99 PHE A N 1
ATOM 788 C CA . PHE A 1 99 ? -8.841 -2.572 8.755 1.00 86.25 99 PHE A CA 1
ATOM 789 C C . PHE A 1 99 ? -9.647 -2.541 7.451 1.00 86.25 99 PHE A C 1
ATOM 791 O O . PHE A 1 99 ? -9.172 -2.986 6.405 1.00 86.25 99 PHE A O 1
ATOM 798 N N . TRP A 1 100 ? -10.848 -1.959 7.477 1.00 87.94 100 TRP A N 1
ATOM 799 C CA . TRP A 1 100 ? -11.691 -1.883 6.283 1.00 87.94 100 TRP A CA 1
ATOM 800 C C . TRP A 1 100 ? -11.109 -0.979 5.200 1.00 87.94 100 TRP A C 1
ATOM 802 O O . TRP A 1 100 ? -11.175 -1.323 4.018 1.00 87.94 100 TRP A O 1
ATOM 812 N N . GLY A 1 101 ? -10.517 0.153 5.582 1.00 86.44 101 GLY A N 1
ATOM 813 C CA . GLY A 1 101 ? -9.894 1.069 4.631 1.00 86.44 101 GLY A CA 1
ATOM 814 C C . GLY A 1 101 ? -8.693 0.439 3.917 1.00 86.44 101 GLY A C 1
ATOM 815 O O . GLY A 1 101 ? -8.610 0.480 2.686 1.00 86.44 101 GLY A O 1
ATOM 816 N N . SER A 1 102 ? -7.800 -0.214 4.665 1.00 87.00 102 SER A N 1
ATOM 817 C CA . SER A 1 102 ? -6.640 -0.918 4.099 1.00 87.00 102 SER A CA 1
ATOM 818 C C . SER A 1 102 ? -7.057 -2.105 3.219 1.00 87.00 102 SER A C 1
ATOM 820 O O . SER A 1 102 ? -6.550 -2.242 2.099 1.00 87.00 102 SER A O 1
ATOM 822 N N . ALA A 1 103 ? -8.043 -2.900 3.649 1.00 89.75 103 ALA A N 1
ATOM 823 C CA . ALA A 1 103 ? -8.608 -3.990 2.854 1.00 89.75 103 ALA A CA 1
ATOM 824 C C . ALA A 1 103 ? -9.235 -3.491 1.539 1.00 89.75 103 ALA A C 1
ATOM 826 O O . ALA A 1 103 ? -8.974 -4.057 0.474 1.00 89.75 103 ALA A O 1
ATOM 827 N N . ALA A 1 104 ? -10.011 -2.402 1.581 1.00 91.44 104 ALA A N 1
ATOM 828 C CA . ALA A 1 104 ? -10.623 -1.807 0.393 1.00 91.44 104 ALA A CA 1
ATOM 829 C C . ALA A 1 104 ? -9.571 -1.313 -0.614 1.00 91.44 104 ALA A C 1
ATOM 831 O O . ALA A 1 104 ? -9.705 -1.533 -1.821 1.00 91.44 104 ALA A O 1
ATOM 832 N N . MET A 1 105 ? -8.490 -0.696 -0.134 1.00 90.12 105 MET A N 1
ATOM 833 C CA . MET A 1 105 ? -7.395 -0.235 -0.993 1.00 90.12 105 MET A CA 1
ATOM 834 C C . MET A 1 105 ? -6.625 -1.389 -1.629 1.00 90.12 105 MET A C 1
ATOM 836 O O . MET A 1 105 ? -6.334 -1.339 -2.826 1.00 90.12 105 MET A O 1
ATOM 840 N N . LEU A 1 106 ? -6.343 -2.452 -0.874 1.00 89.69 106 LEU A N 1
ATOM 841 C CA . LEU A 1 106 ? -5.708 -3.650 -1.425 1.00 89.69 106 LEU A CA 1
ATOM 842 C C . LEU A 1 106 ? -6.606 -4.351 -2.447 1.00 89.69 106 LEU A C 1
ATOM 844 O O . LEU A 1 106 ? -6.111 -4.783 -3.491 1.00 89.69 106 LEU A O 1
ATOM 848 N N . ALA A 1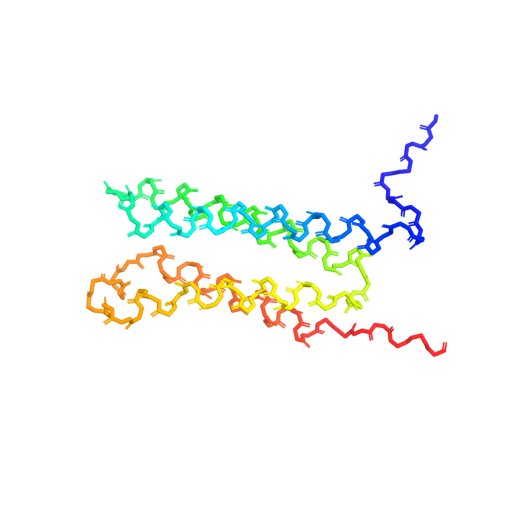 107 ? -7.919 -4.404 -2.211 1.00 89.50 107 ALA A N 1
ATOM 849 C CA . ALA A 1 107 ? -8.878 -4.913 -3.188 1.00 89.50 107 ALA A CA 1
ATOM 850 C C . ALA A 1 107 ? -8.868 -4.073 -4.475 1.00 89.50 107 ALA A C 1
ATOM 852 O O . ALA A 1 107 ? -8.803 -4.631 -5.573 1.00 89.50 107 ALA A O 1
ATOM 853 N N . PHE A 1 108 ? -8.844 -2.741 -4.355 1.00 89.94 108 PHE A N 1
ATOM 854 C CA . PHE A 1 108 ? -8.762 -1.839 -5.505 1.00 89.94 108 PHE A CA 1
ATOM 855 C C . PHE A 1 108 ? -7.458 -2.017 -6.292 1.00 89.94 108 PHE A C 1
ATOM 857 O O . PHE A 1 108 ? -7.486 -2.125 -7.518 1.00 89.94 108 PHE A O 1
ATOM 864 N N . LEU A 1 109 ? -6.316 -2.105 -5.605 1.00 87.06 109 LEU A N 1
ATOM 865 C CA . LEU A 1 109 ? -5.020 -2.349 -6.241 1.00 87.06 109 LEU A CA 1
ATOM 866 C C . LEU A 1 109 ? -4.969 -3.701 -6.947 1.00 87.06 109 LEU A C 1
ATOM 868 O O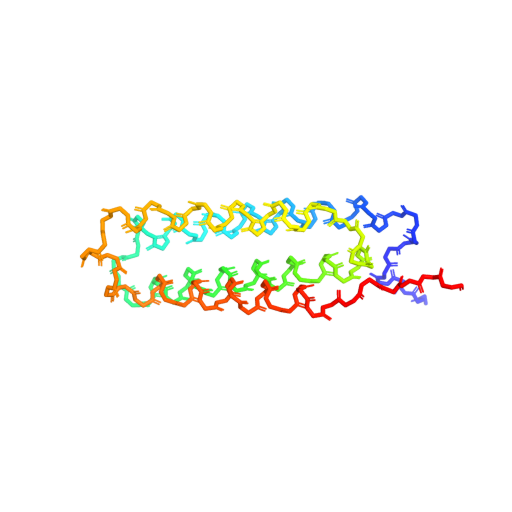 . LEU A 1 109 ? -4.474 -3.787 -8.069 1.00 87.06 109 LEU A O 1
ATOM 872 N N . THR A 1 110 ? -5.492 -4.745 -6.307 1.00 87.25 110 THR A N 1
ATOM 873 C CA . THR A 1 110 ? -5.509 -6.101 -6.865 1.00 87.25 110 THR A CA 1
ATOM 874 C C . THR A 1 110 ? -6.425 -6.171 -8.083 1.00 87.25 110 THR A C 1
ATOM 876 O O . THR A 1 110 ? -6.018 -6.687 -9.122 1.00 87.25 110 THR A O 1
ATOM 879 N N . GLY A 1 111 ? -7.629 -5.593 -8.002 1.00 86.00 111 GLY A N 1
ATOM 880 C CA . GLY A 1 111 ? -8.557 -5.499 -9.131 1.00 86.00 111 GLY A CA 1
ATOM 881 C C . GLY A 1 111 ? -7.980 -4.675 -10.281 1.00 86.00 111 GLY A C 1
ATOM 882 O O . GLY A 1 111 ? -8.005 -5.107 -11.432 1.00 86.00 111 GLY A O 1
ATOM 883 N N . GLY A 1 112 ? -7.365 -3.532 -9.969 1.00 83.56 112 GLY A N 1
ATOM 884 C CA . GLY A 1 112 ? -6.641 -2.718 -10.941 1.00 83.56 112 GLY A CA 1
ATOM 885 C C . GLY A 1 112 ? -5.524 -3.503 -11.628 1.00 83.56 112 GLY A C 1
ATOM 886 O O . GLY A 1 112 ? -5.425 -3.472 -12.853 1.00 83.56 112 GLY A O 1
ATOM 887 N N . ALA A 1 113 ? -4.713 -4.245 -10.869 1.00 84.19 113 ALA A N 1
ATOM 888 C CA . ALA A 1 113 ? -3.639 -5.078 -11.406 1.00 84.19 113 ALA A CA 1
ATOM 889 C C . ALA A 1 113 ? -4.164 -6.240 -12.264 1.00 84.19 113 ALA A C 1
ATOM 891 O O . ALA A 1 113 ? -3.587 -6.525 -13.309 1.00 84.19 113 ALA A O 1
ATOM 892 N N . ALA A 1 114 ? -5.272 -6.873 -11.871 1.00 83.69 114 ALA A N 1
ATOM 893 C CA . ALA A 1 114 ? -5.910 -7.941 -12.641 1.00 83.69 114 ALA A CA 1
ATOM 894 C C . ALA A 1 114 ? -6.485 -7.438 -13.978 1.00 83.69 114 ALA A C 1
ATOM 896 O O . ALA A 1 114 ? -6.438 -8.144 -14.985 1.00 83.69 114 ALA A O 1
ATOM 897 N N . LEU A 1 115 ? -7.003 -6.205 -14.003 1.00 82.69 115 LEU A N 1
ATOM 898 C CA . LEU A 1 115 ? -7.515 -5.558 -15.214 1.00 82.69 115 LEU A CA 1
ATOM 899 C C . LEU A 1 115 ? -6.408 -4.950 -16.085 1.00 82.69 115 LEU A C 1
ATOM 901 O O . LEU A 1 115 ? -6.606 -4.753 -17.288 1.00 82.69 115 LEU A O 1
ATOM 905 N N . ALA A 1 116 ? -5.246 -4.649 -15.503 1.00 73.94 116 ALA A N 1
ATOM 906 C CA . ALA A 1 116 ? -4.091 -4.145 -16.224 1.00 73.94 116 ALA A CA 1
ATOM 907 C C . ALA A 1 116 ? -3.519 -5.249 -17.121 1.00 73.94 116 ALA A C 1
ATOM 909 O O . ALA A 1 116 ? -2.659 -6.033 -16.727 1.00 73.94 116 ALA A O 1
ATOM 910 N N . ARG A 1 117 ? -4.014 -5.315 -18.362 1.00 60.66 117 ARG A N 1
ATOM 911 C CA . ARG A 1 117 ? -3.494 -6.255 -19.353 1.00 60.66 117 ARG A CA 1
ATOM 912 C C . ARG A 1 117 ? -2.002 -5.985 -19.560 1.00 60.66 117 ARG A C 1
ATOM 914 O O . ARG A 1 117 ? -1.642 -4.839 -19.858 1.00 60.66 117 ARG A O 1
ATOM 921 N N . PRO A 1 118 ? -1.131 -7.007 -19.478 1.00 57.25 118 PRO A N 1
ATOM 922 C CA . PRO A 1 118 ? 0.198 -6.870 -20.039 1.00 57.25 118 PRO A CA 1
ATOM 923 C C . PRO A 1 118 ? 0.003 -6.499 -21.510 1.00 57.25 118 PRO A C 1
ATOM 925 O O . PRO A 1 118 ? -0.738 -7.173 -22.228 1.00 57.25 118 PRO A O 1
ATOM 928 N N . ARG A 1 119 ? 0.601 -5.389 -21.952 1.00 51.91 119 ARG A N 1
ATOM 929 C CA . ARG A 1 119 ? 0.725 -5.125 -23.385 1.00 51.91 119 ARG A CA 1
ATOM 930 C C . ARG A 1 119 ? 1.521 -6.299 -23.946 1.00 51.91 119 ARG A C 1
ATOM 932 O O . ARG A 1 119 ? 2.724 -6.388 -23.716 1.00 51.91 119 ARG A O 1
ATOM 939 N N . GLY A 1 120 ? 0.816 -7.244 -24.564 1.00 43.06 120 GLY A N 1
ATOM 940 C CA . GLY A 1 120 ? 1.426 -8.217 -25.446 1.00 43.06 120 GLY A CA 1
ATOM 941 C C . GLY A 1 120 ? 2.029 -7.410 -26.578 1.00 43.06 120 GLY A C 1
ATOM 942 O O . GLY A 1 120 ? 1.291 -6.794 -27.343 1.00 43.06 120 GLY A O 1
ATOM 943 N N . ASP A 1 121 ? 3.353 -7.325 -26.600 1.00 45.31 121 ASP A N 1
ATOM 944 C CA . ASP A 1 121 ? 4.071 -6.855 -27.772 1.00 45.31 121 ASP A CA 1
ATOM 945 C C . ASP A 1 121 ? 3.849 -7.935 -28.847 1.00 45.31 121 ASP A C 1
ATOM 947 O O . ASP A 1 121 ? 4.470 -8.998 -28.807 1.00 45.31 121 ASP A O 1
ATOM 951 N N . SER A 1 122 ? 2.848 -7.697 -29.700 1.00 36.00 122 SER A N 1
ATOM 952 C CA . SER A 1 122 ? 2.685 -8.303 -31.025 1.00 36.00 122 SER A CA 1
ATOM 953 C C . SER A 1 122 ? 3.784 -7.821 -31.959 1.00 36.00 122 SER A C 1
ATOM 955 O O . SER A 1 122 ? 4.001 -6.584 -31.953 1.00 36.00 122 SER A O 1
#